Protein AF-A0A843S6S8-F1 (afdb_monomer)

Nearest PDB structures (foldseek):
  2ost-assembly1_D  TM=8.491E-01  e=1.470E-01  Synechocystis sp. PCC 6803
  2ost-assembly1_C  TM=8.380E-01  e=4.804E-01  Synechocystis sp. PCC 6803
  2ost-assembly1_B  TM=8.283E-01  e=2.659E+00  Synechocystis sp. PCC 6803

Sequence (84 aa):
MLRFLRYPVVSLGAEYLVMGHLMRRNVLTYKAPPNNEGYDLICIHADPRNSGKQMRVQVKSRLASDSDRGFPVKARTFGSFGGL

Structure (mmCIF, N/CA/C/O backbone):
data_AF-A0A843S6S8-F1
#
_entry.id   AF-A0A843S6S8-F1
#
loop_
_atom_site.group_PDB
_atom_site.id
_atom_site.type_symbol
_atom_site.label_atom_id
_atom_site.label_alt_id
_atom_site.label_comp_id
_atom_site.label_asym_id
_atom_site.label_entity_id
_atom_site.label_seq_id
_atom_site.pdbx_PDB_ins_code
_atom_site.Cartn_x
_atom_site.Cartn_y
_atom_site.Cartn_z
_atom_site.occupancy
_atom_site.B_iso_or_equiv
_atom_site.auth_seq_id
_atom_site.auth_comp_id
_atom_site.auth_asym_id
_atom_site.auth_atom_id
_atom_site.pdbx_PDB_model_num
ATOM 1 N N . MET A 1 1 ? 29.013 -3.545 -9.361 1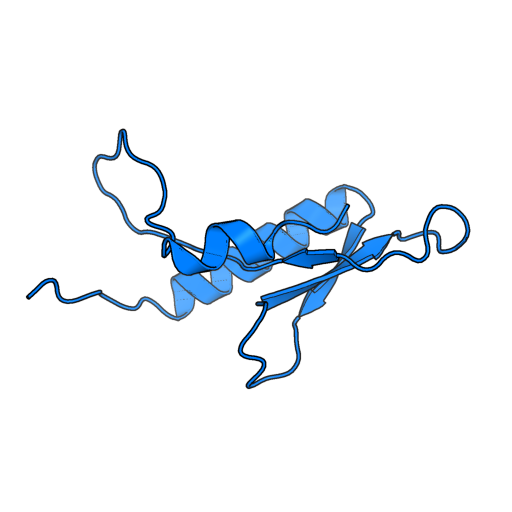.00 38.34 1 MET A N 1
ATOM 2 C CA . MET A 1 1 ? 27.984 -2.525 -9.051 1.00 38.34 1 MET A CA 1
ATOM 3 C C . MET A 1 1 ? 26.672 -2.946 -9.709 1.00 38.34 1 MET A C 1
ATOM 5 O O . MET A 1 1 ? 26.558 -2.848 -10.921 1.00 38.34 1 MET A O 1
ATOM 9 N N . LEU A 1 2 ? 25.720 -3.511 -8.956 1.00 49.47 2 LEU A N 1
ATOM 10 C CA . LEU A 1 2 ? 24.418 -3.920 -9.507 1.00 49.47 2 LEU A CA 1
ATOM 11 C C . LEU A 1 2 ? 23.565 -2.668 -9.761 1.00 49.47 2 LEU A C 1
ATOM 13 O O . LEU A 1 2 ? 23.150 -1.988 -8.825 1.00 49.47 2 LEU A O 1
ATOM 17 N N . ARG A 1 3 ? 23.333 -2.342 -11.034 1.00 52.84 3 ARG A N 1
ATOM 18 C CA . ARG A 1 3 ? 22.450 -1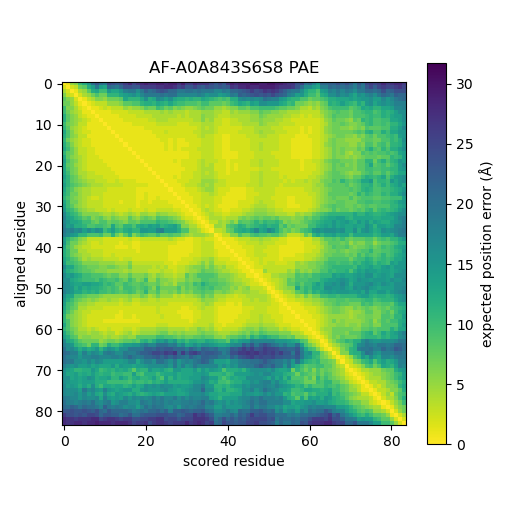.251 -11.456 1.00 52.84 3 ARG A CA 1
ATOM 19 C C . ARG A 1 3 ? 21.004 -1.700 -11.235 1.00 52.84 3 ARG A C 1
ATOM 21 O O . ARG A 1 3 ? 20.480 -2.495 -12.006 1.00 52.84 3 ARG A O 1
ATOM 28 N N . PHE A 1 4 ? 20.365 -1.227 -10.167 1.00 62.22 4 PHE A N 1
ATOM 29 C CA . PHE A 1 4 ? 18.942 -1.484 -9.939 1.00 62.22 4 PHE A CA 1
ATOM 30 C C . PHE A 1 4 ? 18.123 -0.736 -10.996 1.00 62.22 4 PHE A C 1
ATOM 32 O O . PHE A 1 4 ? 18.028 0.491 -10.945 1.00 62.22 4 PHE A O 1
ATOM 39 N N . LEU A 1 5 ? 17.541 -1.457 -11.958 1.00 70.56 5 LEU A N 1
ATOM 40 C CA . LEU A 1 5 ? 16.560 -0.861 -12.861 1.00 70.56 5 LEU A CA 1
ATOM 41 C C . LEU A 1 5 ? 15.309 -0.502 -12.056 1.00 70.56 5 LEU A C 1
ATOM 43 O O . LEU A 1 5 ? 14.716 -1.348 -11.385 1.00 70.56 5 LEU A O 1
ATOM 47 N N . ARG A 1 6 ? 14.929 0.776 -12.105 1.00 71.94 6 ARG A N 1
ATOM 48 C CA . ARG A 1 6 ? 13.690 1.277 -11.514 1.00 71.94 6 ARG A CA 1
ATOM 49 C C . ARG A 1 6 ? 12.629 1.348 -12.599 1.00 71.94 6 ARG A C 1
ATOM 51 O O . ARG A 1 6 ? 12.806 2.056 -13.584 1.00 71.94 6 ARG A O 1
ATOM 58 N N . TYR A 1 7 ? 11.521 0.653 -12.378 1.00 85.62 7 TYR A N 1
ATOM 59 C CA . TYR A 1 7 ? 10.365 0.660 -13.267 1.00 85.62 7 TYR A CA 1
ATOM 60 C C . TYR A 1 7 ? 9.189 1.332 -12.551 1.00 85.62 7 TYR A C 1
ATOM 62 O O . TYR A 1 7 ? 8.412 0.645 -11.887 1.00 85.62 7 TYR A O 1
ATOM 70 N N . PRO A 1 8 ? 9.065 2.670 -12.626 1.00 86.44 8 PRO A N 1
ATOM 71 C CA . PRO A 1 8 ? 8.081 3.409 -11.835 1.00 86.44 8 PRO A CA 1
ATOM 72 C C . PRO A 1 8 ? 6.643 2.979 -12.142 1.00 86.44 8 PRO A C 1
ATOM 74 O O . PRO A 1 8 ? 5.854 2.809 -11.221 1.00 86.44 8 PRO A O 1
ATOM 77 N N . VAL A 1 9 ? 6.326 2.709 -13.412 1.00 90.44 9 VAL A N 1
ATOM 78 C CA . VAL A 1 9 ? 4.992 2.245 -13.830 1.00 90.44 9 VAL A CA 1
ATOM 79 C C . VAL A 1 9 ? 4.668 0.866 -13.250 1.00 90.44 9 VAL A C 1
ATOM 81 O O . VAL A 1 9 ? 3.571 0.655 -12.745 1.00 90.44 9 VAL A O 1
ATOM 84 N N . VAL A 1 10 ? 5.631 -0.060 -13.259 1.00 89.25 10 VAL A N 1
ATOM 85 C CA . VAL A 1 10 ? 5.451 -1.408 -12.689 1.00 89.25 10 VAL A CA 1
ATOM 86 C C . VAL A 1 10 ? 5.292 -1.335 -11.171 1.00 89.25 10 VAL A C 1
ATOM 88 O O . VAL A 1 10 ? 4.430 -2.005 -10.608 1.00 89.25 10 VAL A O 1
ATOM 91 N N . SER A 1 11 ? 6.080 -0.482 -10.509 1.00 89.06 11 SER A N 1
ATOM 92 C CA . SER A 1 11 ? 5.957 -0.240 -9.070 1.00 89.06 11 SER A CA 1
ATOM 93 C C . SER A 1 11 ? 4.579 0.305 -8.707 1.00 89.06 11 SER A C 1
ATOM 95 O O . SER A 1 11 ? 3.929 -0.230 -7.814 1.00 89.06 11 SER A O 1
ATOM 97 N N . LEU A 1 12 ? 4.104 1.305 -9.451 1.00 92.50 12 LEU A N 1
ATOM 98 C CA . LEU A 1 12 ? 2.790 1.900 -9.245 1.00 92.50 12 LEU A CA 1
ATOM 99 C C . LEU A 1 12 ? 1.660 0.893 -9.511 1.00 92.50 12 LEU A C 1
ATOM 101 O O . LEU A 1 12 ? 0.705 0.817 -8.744 1.00 92.50 12 LEU A O 1
ATOM 105 N N . GLY A 1 13 ? 1.777 0.089 -10.571 1.00 94.38 13 GLY A N 1
ATOM 106 C CA . GLY A 1 13 ? 0.816 -0.972 -10.876 1.00 94.38 13 GLY A CA 1
ATOM 107 C C . GLY A 1 13 ? 0.721 -2.013 -9.759 1.00 94.38 13 GLY A C 1
ATOM 108 O O . GLY A 1 13 ? -0.379 -2.434 -9.403 1.00 94.38 13 GLY A O 1
ATOM 109 N N . ALA A 1 14 ? 1.852 -2.380 -9.149 1.00 93.75 14 ALA A N 1
ATOM 110 C CA . ALA A 1 14 ? 1.873 -3.289 -8.008 1.00 93.75 14 ALA A CA 1
ATOM 1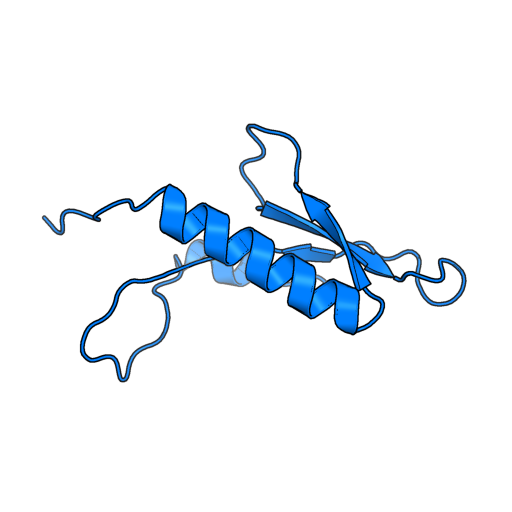11 C C . ALA A 1 14 ? 1.157 -2.705 -6.777 1.00 93.75 14 ALA A C 1
ATOM 113 O O . ALA A 1 14 ? 0.433 -3.437 -6.106 1.00 93.75 14 ALA A O 1
ATOM 114 N N . GLU A 1 15 ? 1.300 -1.403 -6.499 1.00 95.00 15 GLU A N 1
ATOM 115 C CA . GLU A 1 15 ? 0.549 -0.743 -5.420 1.00 95.00 15 GLU A CA 1
ATOM 116 C C . GLU A 1 15 ? -0.963 -0.866 -5.640 1.00 95.00 15 GLU A C 1
ATOM 118 O O . GLU A 1 15 ? -1.674 -1.333 -4.751 1.00 95.00 15 GLU A O 1
ATOM 123 N N . TYR A 1 16 ? -1.456 -0.536 -6.839 1.00 96.56 16 TYR A N 1
ATOM 124 C CA . TYR A 1 16 ? -2.885 -0.640 -7.154 1.00 96.56 16 TYR A CA 1
ATOM 125 C C . TYR A 1 16 ? -3.402 -2.083 -7.146 1.00 96.56 16 TYR A C 1
ATOM 127 O O . TYR A 1 16 ? -4.529 -2.327 -6.712 1.00 96.56 16 TYR A O 1
ATOM 135 N N . LEU A 1 17 ? -2.584 -3.051 -7.569 1.00 96.12 17 LEU A N 1
ATOM 136 C CA . LEU A 1 17 ? -2.928 -4.469 -7.480 1.00 96.12 17 LEU A CA 1
ATOM 137 C C . LEU A 1 17 ? -3.121 -4.898 -6.022 1.00 96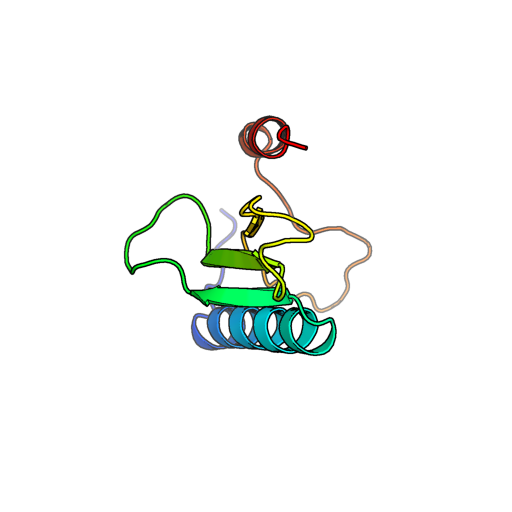.12 17 LEU A C 1
ATOM 139 O O . LEU A 1 17 ? -4.122 -5.540 -5.698 1.00 96.12 17 LEU A O 1
ATOM 143 N N . VAL A 1 18 ? -2.200 -4.513 -5.133 1.00 96.19 18 VAL A N 1
ATOM 144 C CA . VAL A 1 18 ? -2.305 -4.798 -3.694 1.00 96.19 18 VAL A CA 1
ATOM 145 C C . VAL A 1 18 ? -3.536 -4.115 -3.097 1.00 96.19 18 VAL A C 1
ATOM 147 O O . VAL A 1 18 ? -4.300 -4.772 -2.389 1.00 96.19 18 VAL A O 1
ATOM 150 N N . MET A 1 19 ? -3.784 -2.844 -3.432 1.00 97.19 19 MET A N 1
ATOM 151 C CA . MET A 1 19 ? -4.980 -2.116 -2.991 1.00 97.19 19 MET A CA 1
ATOM 152 C C . MET A 1 19 ? -6.265 -2.850 -3.383 1.00 97.19 19 MET A C 1
ATOM 154 O O . MET A 1 19 ? -7.090 -3.150 -2.521 1.00 97.19 19 MET A O 1
ATOM 158 N N . GLY A 1 20 ? -6.419 -3.212 -4.661 1.00 96.69 20 GLY A N 1
ATOM 159 C CA . GLY A 1 20 ? -7.593 -3.949 -5.131 1.00 96.69 20 GLY A CA 1
ATOM 160 C C . GLY A 1 20 ? -7.752 -5.304 -4.433 1.00 96.69 20 GLY A C 1
ATOM 161 O O . GLY A 1 20 ? -8.863 -5.700 -4.076 1.00 96.69 20 GLY A O 1
ATOM 162 N N . HIS A 1 21 ? -6.646 -6.003 -4.175 1.00 96.50 21 HIS A N 1
ATOM 163 C CA . HIS A 1 21 ? -6.660 -7.300 -3.501 1.00 96.50 21 HIS A CA 1
ATOM 164 C C . HIS A 1 21 ? -7.098 -7.215 -2.028 1.00 96.50 21 HIS A C 1
ATOM 166 O O . HIS A 1 21 ? -7.790 -8.113 -1.539 1.00 96.50 21 HIS A O 1
ATOM 172 N N . LEU A 1 22 ? -6.720 -6.144 -1.327 1.00 94.69 22 LEU A N 1
ATOM 173 C CA . LEU A 1 22 ? -7.124 -5.870 0.055 1.00 94.69 22 LEU A CA 1
ATOM 174 C C . LEU A 1 22 ? -8.581 -5.403 0.142 1.00 94.69 22 LEU A C 1
ATOM 176 O O . LEU A 1 22 ? -9.353 -5.936 0.940 1.00 94.69 22 LEU A O 1
ATOM 180 N N . MET A 1 23 ? -8.995 -4.490 -0.739 1.00 94.06 23 MET A N 1
ATOM 181 C CA . MET A 1 23 ? -10.369 -3.981 -0.771 1.00 94.06 23 MET A CA 1
ATOM 182 C C . MET A 1 23 ? -11.392 -5.086 -1.065 1.00 94.06 23 MET A C 1
ATOM 184 O O . MET A 1 23 ? -12.454 -5.113 -0.449 1.00 94.06 23 MET A O 1
ATOM 188 N N . ARG A 1 24 ? -11.051 -6.070 -1.912 1.00 95.06 24 ARG A N 1
ATOM 189 C CA . ARG A 1 24 ? -11.886 -7.269 -2.141 1.00 95.06 24 ARG A CA 1
ATOM 190 C C . ARG A 1 24 ? -12.108 -8.130 -0.892 1.00 95.06 24 ARG A C 1
ATOM 192 O O . ARG A 1 24 ? -13.021 -8.948 -0.889 1.00 95.06 24 ARG A O 1
ATOM 199 N N . ARG A 1 25 ? -11.280 -7.976 0.144 1.00 91.12 25 ARG A N 1
ATOM 200 C CA . ARG A 1 25 ? -11.412 -8.654 1.443 1.00 91.12 25 ARG A CA 1
ATOM 201 C C . ARG A 1 25 ? -11.986 -7.741 2.531 1.00 91.12 25 ARG A C 1
ATOM 203 O O . ARG A 1 25 ? -11.807 -8.029 3.708 1.00 91.12 25 ARG A O 1
ATOM 210 N N . ASN A 1 26 ? -12.657 -6.650 2.153 1.00 90.88 26 ASN A N 1
ATOM 211 C CA . ASN A 1 26 ? -13.197 -5.645 3.076 1.00 90.88 26 ASN A CA 1
ATOM 212 C C . ASN A 1 26 ? -12.131 -4.966 3.958 1.00 90.88 26 ASN A C 1
ATOM 214 O O . ASN A 1 26 ? -12.410 -4.560 5.086 1.00 90.88 26 ASN A O 1
ATOM 218 N N . VAL A 1 27 ? -10.910 -4.803 3.437 1.00 93.50 27 VAL A N 1
ATOM 219 C CA . VAL A 1 27 ? -9.872 -3.974 4.062 1.00 93.50 27 VAL A CA 1
ATOM 220 C C . VAL A 1 27 ? -9.797 -2.645 3.316 1.00 93.50 27 VAL A C 1
ATOM 222 O O . VAL A 1 27 ? -9.333 -2.584 2.172 1.00 93.50 27 VAL A O 1
ATOM 225 N N . LEU A 1 28 ? -10.262 -1.567 3.951 1.00 94.69 28 LEU A N 1
ATOM 226 C CA . LEU A 1 28 ? -10.172 -0.227 3.376 1.00 94.69 28 LEU A CA 1
ATOM 227 C C . LEU A 1 28 ? -8.702 0.165 3.276 1.00 94.69 28 LEU A C 1
ATOM 229 O O . LEU A 1 28 ? -7.960 0.062 4.251 1.00 94.69 28 LEU A O 1
ATOM 233 N N . THR A 1 29 ? -8.280 0.592 2.091 1.00 96.12 29 THR A N 1
ATOM 234 C CA . THR A 1 29 ? -6.870 0.834 1.787 1.00 96.12 29 THR A CA 1
ATOM 235 C C . THR A 1 29 ? -6.703 2.194 1.122 1.00 96.12 29 THR A C 1
ATOM 237 O O . THR A 1 29 ? -7.374 2.494 0.137 1.00 96.12 29 THR A O 1
ATOM 240 N N . TYR A 1 30 ? -5.775 2.995 1.636 1.00 93.94 30 TYR A N 1
ATOM 241 C CA . TYR A 1 30 ? -5.462 4.341 1.164 1.00 93.94 30 TYR A CA 1
ATOM 242 C C . TYR A 1 30 ? -3.979 4.439 0.827 1.00 93.94 30 TYR A C 1
ATOM 244 O O . TYR A 1 30 ? -3.145 3.835 1.503 1.00 93.94 30 TYR A O 1
ATOM 252 N N . LYS A 1 31 ? -3.629 5.230 -0.191 1.00 93.75 31 LYS A N 1
ATOM 253 C CA . LYS A 1 31 ? -2.225 5.566 -0.444 1.00 93.75 31 LYS A CA 1
ATOM 254 C C . LYS A 1 31 ? -1.697 6.473 0.660 1.00 93.75 31 LYS A C 1
ATOM 256 O O . LYS A 1 31 ? -2.392 7.386 1.105 1.00 93.75 31 LYS A O 1
ATOM 261 N N . ALA A 1 32 ? -0.461 6.228 1.076 1.00 91.88 32 ALA A N 1
ATOM 262 C CA . ALA A 1 32 ? 0.246 7.141 1.953 1.00 91.88 32 ALA A CA 1
ATOM 263 C C . ALA A 1 32 ? 0.425 8.510 1.264 1.00 91.88 32 ALA A C 1
ATOM 265 O O . ALA A 1 32 ? 0.528 8.568 0.031 1.00 91.88 32 ALA A O 1
ATOM 266 N N . PRO A 1 33 ? 0.485 9.612 2.034 1.00 88.00 33 PRO A N 1
ATOM 267 C CA . PRO A 1 33 ? 0.820 10.920 1.491 1.00 88.00 33 PRO A CA 1
ATOM 268 C C . PRO A 1 33 ? 2.143 10.890 0.711 1.00 88.00 33 PRO A C 1
ATOM 270 O O . PRO A 1 33 ? 3.053 10.130 1.067 1.00 88.00 33 PRO A O 1
ATOM 273 N N . PRO A 1 34 ? 2.283 11.720 -0.337 1.00 80.31 34 PRO A N 1
ATOM 274 C CA . PRO A 1 34 ? 3.543 11.828 -1.062 1.00 80.31 34 PRO A CA 1
ATOM 275 C C . PRO A 1 34 ? 4.687 12.204 -0.103 1.00 80.31 34 PRO A C 1
ATOM 277 O O . PRO A 1 34 ? 4.480 12.948 0.853 1.00 80.31 34 PRO A O 1
ATOM 280 N N . ASN A 1 35 ? 5.894 11.694 -0.370 1.00 73.44 35 ASN A N 1
ATOM 281 C CA . ASN A 1 35 ? 7.109 11.859 0.451 1.00 73.44 35 ASN A CA 1
ATOM 282 C C . ASN A 1 35 ? 7.112 11.147 1.821 1.00 73.44 35 ASN A C 1
ATOM 284 O O . ASN A 1 35 ? 7.984 11.413 2.645 1.00 73.44 35 ASN A O 1
ATOM 288 N N . ASN A 1 36 ? 6.195 10.211 2.076 1.00 76.50 36 ASN A N 1
ATOM 289 C CA . ASN A 1 36 ? 6.267 9.349 3.257 1.00 76.50 36 ASN A CA 1
ATOM 290 C C . ASN A 1 36 ? 7.345 8.255 3.086 1.00 76.50 36 ASN A C 1
ATOM 292 O O . ASN A 1 36 ? 7.219 7.388 2.225 1.00 76.50 36 ASN A O 1
ATOM 296 N N . GLU A 1 37 ? 8.397 8.252 3.914 1.00 65.69 37 GLU A N 1
ATOM 297 C CA . GLU A 1 37 ? 9.531 7.313 3.768 1.00 65.69 37 GLU A CA 1
ATOM 298 C C . GLU A 1 37 ? 9.287 5.902 4.351 1.00 65.69 37 GLU A C 1
ATOM 300 O O . GLU A 1 37 ? 10.121 5.007 4.187 1.00 65.69 37 GLU A O 1
ATOM 305 N N . GLY A 1 38 ? 8.158 5.672 5.033 1.00 82.44 38 GLY A N 1
ATOM 306 C CA . GLY A 1 38 ? 7.939 4.446 5.814 1.00 82.44 38 GLY A CA 1
ATOM 307 C C . GLY A 1 38 ? 7.134 3.343 5.122 1.00 82.44 38 GLY A C 1
ATOM 308 O O . GLY A 1 38 ? 7.441 2.162 5.277 1.00 82.44 38 GLY A O 1
ATOM 309 N N . TYR A 1 39 ? 6.080 3.707 4.398 1.00 89.69 39 TYR A N 1
ATOM 310 C CA . TYR A 1 39 ? 5.087 2.774 3.857 1.00 89.69 39 TYR A CA 1
ATOM 311 C C . TYR A 1 39 ? 4.356 3.402 2.669 1.00 89.69 39 TYR A C 1
ATOM 313 O O . TYR A 1 39 ? 4.255 4.626 2.580 1.00 89.69 39 TYR A O 1
ATOM 321 N N . ASP A 1 40 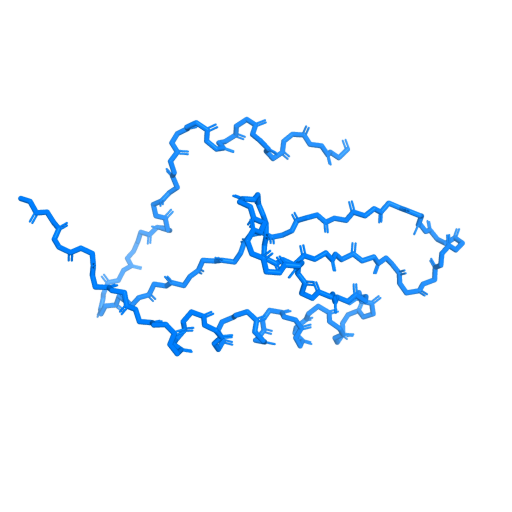? 3.818 2.557 1.792 1.00 92.19 40 ASP A N 1
ATOM 322 C CA . ASP A 1 40 ? 3.136 2.987 0.568 1.00 92.19 40 ASP A CA 1
ATOM 323 C C . ASP A 1 40 ? 1.616 3.061 0.775 1.00 92.19 40 ASP A C 1
ATOM 325 O O . ASP A 1 40 ? 0.949 3.912 0.187 1.00 92.19 40 ASP A O 1
ATOM 329 N N . LEU A 1 41 ? 1.065 2.205 1.649 1.00 94.88 41 LEU A N 1
ATOM 330 C CA . LEU A 1 41 ? -0.371 2.090 1.910 1.00 94.88 41 LEU A CA 1
ATOM 331 C C . LEU A 1 41 ? -0.696 2.114 3.412 1.00 94.88 41 LEU A C 1
ATOM 333 O O . LEU A 1 41 ? 0.050 1.583 4.241 1.00 94.88 41 LEU A O 1
ATOM 337 N N . ILE A 1 42 ? -1.857 2.679 3.739 1.00 94.00 42 ILE A N 1
ATOM 338 C CA . ILE A 1 42 ? -2.509 2.618 5.051 1.00 94.00 42 ILE A CA 1
ATOM 339 C C . ILE A 1 42 ? -3.768 1.773 4.897 1.00 94.00 42 ILE A C 1
ATOM 341 O O . ILE A 1 42 ? -4.600 2.051 4.036 1.00 94.00 42 ILE A O 1
ATOM 345 N N . CYS A 1 43 ? -3.910 0.752 5.733 1.00 94.44 43 CYS A N 1
ATOM 346 C CA . CYS A 1 43 ? -5.037 -0.168 5.711 1.00 94.44 43 CYS A CA 1
ATOM 347 C C . CYS A 1 43 ? -5.800 -0.088 7.034 1.00 94.44 43 CYS A C 1
ATOM 349 O O . CYS A 1 43 ? -5.185 -0.100 8.102 1.00 94.44 43 CYS A O 1
ATOM 351 N N . ILE A 1 44 ? -7.125 -0.038 6.968 1.00 93.06 44 ILE A N 1
ATOM 352 C CA . ILE A 1 44 ? -8.015 -0.034 8.131 1.00 93.06 44 ILE A CA 1
ATOM 353 C C . ILE A 1 44 ? -9.138 -1.048 7.925 1.00 93.06 44 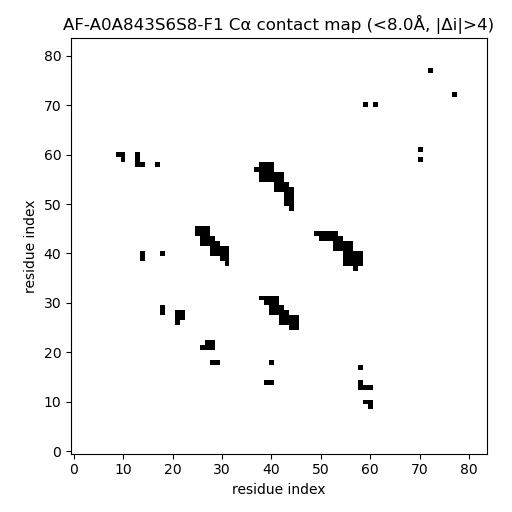ILE A C 1
ATOM 355 O O . ILE A 1 44 ? -9.526 -1.356 6.794 1.00 93.06 44 ILE A O 1
ATOM 359 N N . HIS A 1 45 ? -9.661 -1.583 9.024 1.00 90.31 45 HIS A N 1
ATOM 360 C CA . HIS A 1 45 ? -10.837 -2.438 8.954 1.00 90.31 45 HIS A CA 1
ATOM 361 C C . HIS A 1 45 ? -12.046 -1.621 8.466 1.00 90.31 45 HIS A C 1
ATOM 363 O O . HIS A 1 45 ? -12.215 -0.471 8.870 1.00 90.31 45 HIS A O 1
ATOM 369 N N . ALA A 1 46 ? -12.879 -2.194 7.589 1.00 87.44 46 ALA A N 1
ATOM 370 C CA . ALA A 1 46 ? -14.039 -1.483 7.042 1.00 87.44 46 ALA A CA 1
ATOM 371 C C . ALA A 1 46 ? -15.100 -1.152 8.101 1.00 87.44 46 ALA A C 1
ATOM 373 O O . ALA A 1 46 ? -15.738 -0.105 8.031 1.00 87.44 46 ALA A O 1
ATOM 374 N N . ASP A 1 47 ? -15.261 -2.029 9.093 1.00 88.31 47 ASP A N 1
ATOM 375 C CA . ASP A 1 47 ? -16.065 -1.761 10.286 1.00 88.31 47 ASP A CA 1
ATOM 376 C C . ASP A 1 47 ? -15.164 -1.319 11.457 1.00 88.31 47 ASP A C 1
ATOM 378 O O . ASP A 1 47 ? -14.425 -2.154 11.995 1.00 88.31 47 ASP A O 1
ATOM 382 N N . PRO A 1 48 ? -15.226 -0.049 11.895 1.00 80.62 48 PRO A N 1
ATOM 383 C CA . PRO A 1 48 ? -14.412 0.450 13.001 1.00 80.62 48 PRO A CA 1
ATOM 384 C C . PRO A 1 48 ? -14.757 -0.193 14.354 1.00 80.62 48 PRO A C 1
ATOM 386 O O . PRO A 1 48 ? -13.950 -0.114 15.279 1.00 80.62 48 PRO A O 1
ATOM 389 N N . ARG A 1 49 ? -15.921 -0.846 14.492 1.00 84.56 49 ARG A N 1
ATOM 390 C CA . ARG A 1 49 ? -16.319 -1.558 15.721 1.00 84.56 49 ARG A CA 1
ATOM 391 C C . ARG A 1 49 ? -15.565 -2.869 15.902 1.00 84.56 49 ARG A C 1
ATOM 393 O O . ARG A 1 49 ? -15.396 -3.324 17.028 1.00 84.56 49 ARG A O 1
ATOM 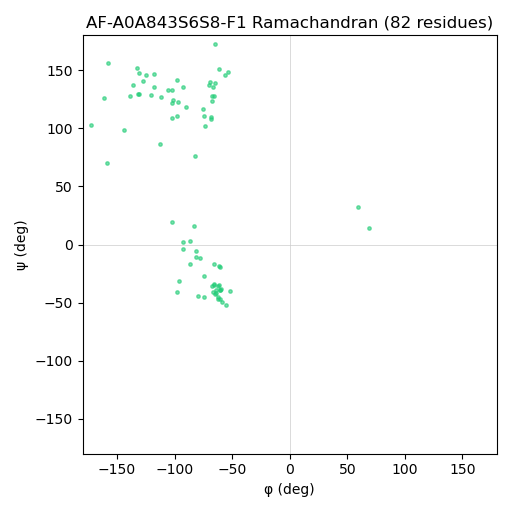400 N N . ASN A 1 50 ? -15.130 -3.471 14.798 1.00 82.88 50 ASN A N 1
ATOM 401 C CA . ASN A 1 50 ? -14.379 -4.719 14.809 1.00 82.88 50 ASN A CA 1
ATOM 402 C C . ASN A 1 50 ? -12.904 -4.460 15.156 1.00 82.88 50 ASN A C 1
ATOM 404 O O . ASN A 1 50 ? -12.323 -5.150 15.989 1.00 82.88 50 ASN A O 1
ATOM 408 N N . SER A 1 51 ? -12.305 -3.422 14.560 1.00 80.69 51 SER A N 1
ATOM 409 C CA . SER A 1 51 ? -10.937 -3.013 14.878 1.00 80.69 51 SER A CA 1
ATOM 410 C C . SER A 1 51 ? -10.647 -1.578 14.440 1.00 80.69 51 SER A C 1
ATOM 412 O O . SER A 1 51 ? -10.772 -1.237 13.267 1.00 80.69 51 SER A O 1
ATOM 414 N N . GLY A 1 52 ? -10.169 -0.754 15.376 1.00 80.31 52 GLY A N 1
ATOM 415 C CA . GLY A 1 52 ? -9.615 0.575 15.090 1.00 80.31 52 GLY A CA 1
ATOM 416 C C . GLY A 1 52 ? -8.122 0.565 14.734 1.00 80.31 52 GLY A C 1
ATOM 417 O O . GLY A 1 52 ? -7.527 1.631 14.567 1.00 80.31 52 GLY A O 1
ATOM 418 N N . LYS A 1 53 ? -7.482 -0.613 14.661 1.00 85.69 53 LYS A N 1
ATOM 419 C CA . LYS A 1 53 ? -6.049 -0.713 14.357 1.00 85.69 53 LYS A CA 1
ATOM 420 C C . LYS A 1 53 ? -5.790 -0.345 12.894 1.00 85.69 53 LYS A C 1
ATOM 422 O O . LYS A 1 53 ? -6.492 -0.791 11.990 1.00 85.69 53 LYS A O 1
ATOM 427 N N . GLN A 1 54 ? -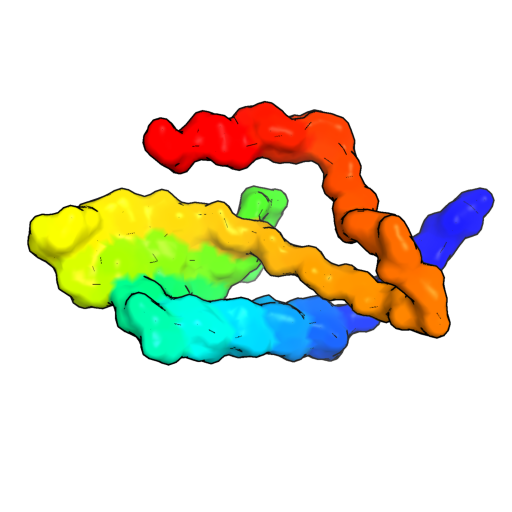4.732 0.429 12.674 1.00 88.56 54 GLN A N 1
ATOM 428 C CA . GLN A 1 54 ? -4.247 0.776 11.341 1.00 88.56 54 GLN A CA 1
ATOM 429 C C . GLN A 1 54 ? -3.028 -0.080 11.007 1.00 88.56 54 GLN A C 1
ATOM 431 O O . GLN A 1 54 ? -2.102 -0.182 11.813 1.00 88.56 54 GLN A O 1
ATOM 436 N N . MET A 1 55 ? -3.001 -0.660 9.810 1.00 89.50 55 MET A N 1
ATOM 437 C CA . MET A 1 55 ? -1.850 -1.400 9.298 1.00 89.50 55 MET A CA 1
ATOM 438 C C . MET A 1 55 ? -1.119 -0.583 8.236 1.00 89.50 55 MET A C 1
ATOM 440 O O . MET A 1 55 ? -1.729 -0.033 7.321 1.00 89.50 55 MET A O 1
ATOM 444 N N . ARG A 1 56 ? 0.207 -0.518 8.351 1.00 91.50 56 ARG A N 1
ATOM 445 C CA . ARG A 1 56 ? 1.090 0.165 7.398 1.00 91.50 56 ARG A CA 1
ATOM 446 C C . ARG A 1 56 ? 1.730 -0.880 6.498 1.00 91.50 56 ARG A C 1
ATOM 448 O O . ARG A 1 56 ? 2.359 -1.808 6.999 1.00 91.50 56 ARG A O 1
ATOM 455 N N . VAL A 1 57 ? 1.576 -0.732 5.186 1.00 92.00 57 VAL A N 1
ATOM 456 C CA . VAL A 1 57 ? 2.046 -1.722 4.210 1.00 92.00 57 VAL A CA 1
ATOM 457 C C . VAL A 1 57 ? 3.044 -1.077 3.260 1.00 92.00 57 VAL A C 1
ATOM 459 O O . VAL A 1 57 ? 2.774 -0.037 2.660 1.00 92.00 57 VAL A O 1
ATOM 462 N N . GLN A 1 58 ? 4.204 -1.714 3.115 1.00 92.19 58 GLN A N 1
ATOM 463 C CA . GLN A 1 58 ? 5.199 -1.365 2.110 1.00 92.19 58 GLN A CA 1
ATOM 464 C C . GLN A 1 58 ? 5.121 -2.364 0.954 1.00 92.19 58 GLN A C 1
ATOM 466 O O . GLN A 1 58 ? 5.299 -3.566 1.151 1.00 92.19 58 GLN A O 1
ATOM 471 N N . VAL A 1 59 ? 4.872 -1.868 -0.253 1.00 91.00 59 VAL A N 1
ATOM 472 C CA . VAL A 1 59 ? 4.756 -2.663 -1.471 1.00 91.00 59 VAL A CA 1
ATOM 473 C C . VAL A 1 59 ? 6.118 -2.734 -2.152 1.00 91.00 59 VAL A C 1
ATOM 475 O O . VAL A 1 59 ? 6.856 -1.756 -2.281 1.00 91.00 59 VAL A O 1
ATOM 478 N N . LYS A 1 60 ? 6.483 -3.936 -2.590 1.00 87.25 60 LYS A N 1
ATOM 479 C CA . LYS A 1 60 ? 7.709 -4.188 -3.343 1.00 87.25 60 LYS A CA 1
ATOM 480 C C . LYS A 1 60 ? 7.367 -5.003 -4.578 1.00 87.25 60 LYS A C 1
ATOM 482 O O . LYS A 1 60 ? 6.711 -6.033 -4.475 1.00 87.25 60 LYS A O 1
ATOM 487 N N . SER A 1 61 ? 7.834 -4.548 -5.735 1.00 86.12 61 SER A N 1
ATOM 488 C CA . SER A 1 61 ? 7.729 -5.268 -7.004 1.00 86.12 61 SER A CA 1
ATOM 489 C C . SER A 1 61 ? 9.121 -5.592 -7.536 1.00 86.12 61 SER A C 1
ATOM 491 O O . SER A 1 61 ? 10.077 -4.841 -7.325 1.00 86.12 61 SER A O 1
ATOM 493 N N . ARG A 1 62 ? 9.250 -6.734 -8.214 1.00 79.06 62 ARG A N 1
ATOM 494 C CA . ARG A 1 62 ? 10.499 -7.194 -8.826 1.00 79.06 62 ARG A CA 1
ATOM 495 C C . ARG A 1 62 ? 10.212 -7.735 -10.214 1.00 79.06 62 ARG A C 1
ATOM 497 O O . ARG A 1 62 ? 9.273 -8.502 -10.384 1.00 79.06 62 ARG A O 1
ATOM 504 N N . LEU A 1 63 ? 11.067 -7.385 -11.167 1.00 75.12 63 LEU A N 1
ATOM 505 C CA . LEU A 1 63 ? 11.160 -8.088 -12.439 1.00 75.12 63 LEU A CA 1
ATOM 506 C C . LEU A 1 63 ? 12.195 -9.206 -12.281 1.00 75.12 63 LEU A C 1
ATOM 508 O O . LEU A 1 63 ? 13.352 -8.927 -11.957 1.00 75.12 63 LEU A O 1
ATOM 512 N N . ALA A 1 64 ? 11.779 -10.455 -12.452 1.00 69.75 64 ALA A N 1
ATOM 513 C CA . ALA A 1 64 ? 12.669 -11.606 -12.408 1.00 69.75 64 ALA A CA 1
ATOM 514 C C . ALA A 1 64 ? 12.274 -12.587 -13.515 1.00 69.75 64 ALA A C 1
ATOM 516 O O . ALA A 1 64 ? 11.102 -12.931 -13.628 1.00 69.75 64 ALA A O 1
ATOM 517 N N . SER A 1 65 ? 13.238 -12.992 -14.342 1.00 56.84 65 SER A N 1
ATOM 518 C CA . SER A 1 65 ? 13.020 -13.908 -15.470 1.00 56.84 65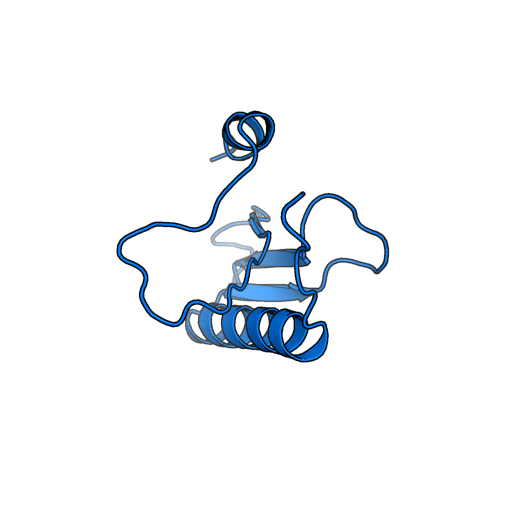 SER A CA 1
ATOM 519 C C . SER A 1 65 ? 13.251 -15.383 -15.122 1.00 56.84 65 SER A C 1
ATOM 521 O O . SER A 1 65 ? 13.021 -16.226 -15.975 1.00 56.84 65 SER A O 1
ATOM 523 N N . ASP A 1 66 ? 13.696 -15.684 -13.900 1.00 55.94 66 ASP A N 1
ATOM 524 C CA . ASP A 1 66 ? 13.909 -17.034 -13.360 1.00 55.94 66 ASP A CA 1
ATOM 525 C C . ASP A 1 66 ? 14.243 -16.886 -11.858 1.00 55.94 66 ASP A C 1
ATOM 527 O O . ASP A 1 66 ? 15.302 -16.351 -11.511 1.00 55.94 66 ASP A O 1
ATOM 531 N N . SER A 1 67 ? 13.311 -17.155 -10.934 1.00 59.09 67 SER A N 1
ATOM 532 C CA . SER A 1 67 ? 13.529 -16.807 -9.517 1.00 59.09 67 SER A CA 1
ATOM 533 C C . SER A 1 67 ? 12.955 -17.801 -8.517 1.00 59.09 67 SER A C 1
ATOM 535 O O . SER A 1 67 ? 11.818 -17.670 -8.081 1.00 59.09 67 SER A O 1
ATOM 537 N N . ASP A 1 68 ? 13.830 -18.671 -8.014 1.00 61.72 68 ASP A N 1
ATOM 538 C CA . ASP A 1 68 ? 13.611 -19.477 -6.803 1.00 61.72 68 ASP A CA 1
ATOM 539 C C . ASP A 1 68 ? 13.936 -18.706 -5.500 1.00 61.72 68 ASP A C 1
ATOM 541 O O . ASP A 1 68 ? 14.159 -19.296 -4.443 1.00 61.72 68 ASP A O 1
ATOM 545 N N . ARG A 1 69 ? 14.048 -17.366 -5.546 1.00 63.50 69 ARG A N 1
ATOM 546 C CA . ARG A 1 69 ? 14.481 -16.531 -4.405 1.00 63.50 69 ARG A CA 1
ATOM 547 C C . ARG A 1 69 ? 13.499 -15.398 -4.104 1.00 63.50 69 ARG A C 1
ATOM 549 O O . ARG A 1 69 ? 13.019 -14.716 -5.005 1.00 63.50 69 ARG A O 1
ATOM 556 N N . GLY A 1 70 ? 13.286 -15.128 -2.814 1.00 66.25 70 GLY A N 1
ATOM 557 C CA . GLY A 1 70 ? 12.438 -14.032 -2.330 1.00 66.25 70 GLY A CA 1
ATOM 558 C C . GLY A 1 70 ? 12.948 -12.620 -2.668 1.00 66.25 70 GLY A C 1
ATOM 559 O O . GLY A 1 70 ? 14.057 -12.423 -3.179 1.00 66.25 70 GLY A O 1
ATOM 560 N N . PHE A 1 71 ? 12.123 -11.608 -2.375 1.00 66.44 71 PHE A N 1
ATOM 561 C CA . PHE A 1 71 ? 12.497 -10.202 -2.548 1.00 66.44 71 PHE A CA 1
ATOM 562 C C . PHE A 1 71 ? 13.603 -9.819 -1.547 1.00 66.44 71 PHE A C 1
ATOM 564 O O . PHE A 1 71 ? 13.426 -10.040 -0.349 1.00 66.44 71 PHE A O 1
ATOM 571 N N . PRO A 1 72 ? 14.735 -9.237 -1.983 1.00 68.50 72 PRO A N 1
ATOM 572 C CA . PRO A 1 72 ? 15.789 -8.829 -1.062 1.00 68.50 72 PRO A CA 1
ATOM 573 C C . PRO A 1 72 ? 15.311 -7.658 -0.190 1.00 68.50 72 PRO A C 1
ATOM 575 O O . PRO A 1 72 ? 15.143 -6.533 -0.665 1.00 68.50 72 PRO A O 1
ATOM 578 N N . VAL A 1 73 ? 15.103 -7.923 1.100 1.00 68.19 73 VAL A N 1
ATOM 579 C CA . VAL A 1 73 ? 14.764 -6.917 2.117 1.00 68.19 73 VAL A CA 1
ATOM 580 C C . VAL A 1 73 ? 16.037 -6.525 2.870 1.00 68.19 73 VAL A C 1
ATOM 582 O O . VAL A 1 73 ? 16.904 -7.360 3.124 1.00 68.19 73 VAL A O 1
ATOM 585 N N . LYS A 1 74 ? 16.192 -5.240 3.215 1.00 69.38 74 LYS A N 1
ATOM 586 C CA . LYS A 1 74 ? 17.343 -4.789 4.013 1.00 69.38 74 LYS A CA 1
ATOM 587 C C . LYS A 1 74 ? 17.242 -5.380 5.420 1.00 69.38 74 LYS A C 1
ATOM 589 O O . LYS A 1 74 ? 16.190 -5.270 6.040 1.00 69.38 74 LYS A O 1
ATOM 594 N N . ALA A 1 75 ? 18.353 -5.892 5.955 1.00 70.94 75 ALA A N 1
ATOM 595 C CA . ALA A 1 75 ? 18.387 -6.513 7.283 1.00 70.94 75 ALA A CA 1
ATOM 596 C C . ALA A 1 75 ? 17.792 -5.625 8.394 1.00 70.94 75 ALA A C 1
ATOM 598 O O . ALA A 1 75 ? 17.020 -6.080 9.230 1.00 70.94 75 ALA A O 1
ATOM 599 N N . ARG A 1 76 ? 18.066 -4.319 8.334 1.00 69.31 76 ARG A N 1
ATOM 600 C CA . ARG A 1 76 ? 17.537 -3.318 9.274 1.00 69.31 76 ARG A CA 1
ATOM 601 C C . ARG A 1 76 ? 16.007 -3.203 9.308 1.00 69.31 76 ARG A C 1
ATOM 603 O O . ARG A 1 76 ? 15.472 -2.646 10.253 1.00 69.31 76 ARG A O 1
ATOM 610 N N . THR A 1 77 ? 15.313 -3.670 8.272 1.00 64.12 77 THR A N 1
ATOM 611 C CA . THR A 1 77 ? 13.854 -3.552 8.155 1.00 64.12 77 THR A CA 1
ATOM 612 C C . THR A 1 77 ? 13.135 -4.712 8.845 1.00 64.12 77 THR A C 1
ATOM 614 O O . THR A 1 77 ? 11.962 -4.580 9.163 1.00 64.12 77 THR A O 1
ATOM 617 N N . PHE A 1 78 ? 13.822 -5.820 9.157 1.00 64.81 78 PHE A N 1
ATOM 618 C CA . PHE A 1 78 ? 13.196 -6.978 9.807 1.00 64.81 78 PHE A CA 1
ATOM 619 C C . PHE A 1 78 ? 12.611 -6.656 11.194 1.00 64.81 78 PHE A C 1
ATOM 621 O O . PHE A 1 78 ? 11.544 -7.161 11.526 1.00 64.81 78 PHE A O 1
ATOM 628 N N . GLY A 1 79 ? 13.239 -5.764 11.969 1.00 59.66 79 GLY A N 1
ATOM 629 C CA . GLY A 1 79 ? 12.722 -5.320 13.274 1.00 59.66 79 GLY A CA 1
ATOM 630 C C . GLY A 1 79 ? 11.589 -4.289 13.194 1.00 59.66 79 GLY A C 1
ATOM 631 O O . GLY A 1 79 ? 10.929 -4.021 14.191 1.00 59.66 79 GLY A O 1
ATOM 632 N N . SER A 1 80 ? 11.337 -3.712 12.016 1.00 59.88 80 SER A N 1
ATOM 633 C CA . SER A 1 80 ? 10.296 -2.695 11.813 1.00 59.88 80 SER A CA 1
ATOM 634 C C . SER A 1 80 ? 8.893 -3.291 11.642 1.00 59.88 80 SER A C 1
ATOM 636 O O . SER A 1 80 ? 7.915 -2.551 11.667 1.00 59.88 80 SER A O 1
ATOM 638 N N . PHE A 1 81 ? 8.790 -4.614 11.467 1.00 56.38 81 PHE A N 1
ATOM 639 C CA . PHE A 1 81 ? 7.524 -5.339 11.298 1.00 56.38 81 PHE A CA 1
ATOM 640 C C . PHE A 1 81 ? 6.945 -5.884 12.621 1.00 56.38 81 PHE A C 1
ATOM 642 O O . PHE A 1 81 ? 5.909 -6.544 12.610 1.00 56.38 81 PHE A O 1
ATOM 649 N N . GLY A 1 82 ? 7.594 -5.615 13.762 1.00 41.38 82 GLY A N 1
ATOM 650 C CA . GLY A 1 82 ? 7.160 -6.049 15.094 1.00 41.38 82 GLY A CA 1
ATOM 651 C C . GLY A 1 82 ? 6.096 -5.134 15.701 1.00 41.38 82 GLY A C 1
ATOM 652 O O . GLY A 1 82 ? 6.397 -4.330 16.577 1.00 41.38 82 GLY A O 1
ATOM 653 N N . GLY A 1 83 ? 4.858 -5.249 15.228 1.00 41.34 83 GLY A N 1
ATOM 654 C CA . GLY A 1 83 ? 3.722 -4.512 15.777 1.00 41.34 83 GLY A CA 1
ATOM 655 C C . GLY A 1 83 ? 2.395 -5.182 15.442 1.00 41.34 83 GLY A C 1
ATOM 656 O O . GLY A 1 83 ? 1.635 -4.656 14.630 1.00 41.34 83 GLY A O 1
ATOM 657 N N . LEU A 1 84 ? 2.138 -6.341 16.050 1.00 36.22 84 LEU A N 1
ATOM 658 C CA . LEU A 1 84 ? 0.805 -6.938 16.178 1.00 36.22 84 LEU A CA 1
ATOM 659 C C . LEU A 1 84 ? 0.459 -7.091 17.657 1.00 36.22 84 LEU A C 1
ATOM 661 O O . LEU A 1 84 ? 1.346 -7.579 18.390 1.00 36.22 84 LEU A O 1
#

Mean predicted aligned error: 8.68 Å

pLDDT: mean 79.74, std 15.88, range [36.22, 97.19]

Radius of gyration: 14.89 Å; Cα contacts (8 Å, |Δi|>4): 76; chains: 1; bounding box: 44×31×32 Å

Solvent-accessible surface area (backbone atoms only — not comparable to full-atom values): 5567 Å² total; per-residue (Å²): 133,88,80,79,84,80,54,67,68,59,44,53,50,47,47,52,49,51,42,54,60,38,44,77,68,56,29,44,63,42,75,46,64,88,90,52,90,83,37,51,32,41,34,33,47,67,53,60,87,81,36,79,63,74,45,78,39,70,79,83,75,82,92,72,96,79,70,102,64,80,84,92,70,63,78,83,53,66,73,72,71,78,81,130

Foldseek 3Di:
DDDDDDDPVQQVVQVVVVCVVCVVVQWHKDADPPPDPPAGIWTDHNDVVVDPDIDGHHTDDDDDPDDPDDDDDDPVCVVVPPDD

Secondary structure (DSSP, 8-state):
-------HHHHHHHHHHHHHHHHTTTEEEEEPPTT-SS-SEEEEESSTTT---EEEE-------SS-SS-----GGGGGGG---